Protein AF-A0AA90NJA5-F1 (afdb_monomer_lite)

pLDDT: mean 81.65, std 16.04, range [43.41, 98.0]

Structure (mmCIF, N/CA/C/O backbone):
data_AF-A0AA90NJA5-F1
#
_entry.id   AF-A0AA90NJA5-F1
#
loop_
_atom_site.group_PDB
_atom_site.id
_atom_site.type_symbol
_atom_site.label_atom_id
_atom_site.label_alt_id
_atom_site.label_comp_id
_atom_site.label_asym_id
_atom_site.label_entity_id
_atom_site.label_seq_id
_atom_site.pdbx_PDB_ins_code
_atom_site.Cartn_x
_atom_site.Cartn_y
_atom_site.Cartn_z
_atom_site.occupancy
_atom_site.B_iso_or_equiv
_atom_site.auth_seq_id
_atom_site.auth_comp_id
_atom_site.auth_asym_id
_atom_site.auth_atom_id
_atom_site.pdbx_PDB_model_num
ATOM 1 N N . MET A 1 1 ? 23.481 -4.837 -12.966 1.00 44.47 1 MET A N 1
ATOM 2 C CA . MET A 1 1 ? 23.701 -3.443 -13.406 1.00 44.47 1 MET A CA 1
ATOM 3 C C . MET A 1 1 ? 23.634 -3.429 -14.925 1.00 44.47 1 MET A C 1
ATOM 5 O O . MET A 1 1 ? 24.210 -4.324 -15.528 1.00 44.47 1 MET A O 1
ATOM 9 N N . SER A 1 2 ? 22.861 -2.519 -15.525 1.00 43.41 2 SER A N 1
ATOM 10 C CA . SER A 1 2 ? 22.650 -2.447 -16.982 1.00 43.41 2 SER A CA 1
ATOM 11 C C . SER A 1 2 ? 23.955 -2.142 -17.727 1.00 43.41 2 SER A C 1
ATOM 13 O O . SER A 1 2 ? 24.747 -1.316 -17.277 1.00 43.41 2 SER A O 1
ATOM 15 N N . HIS A 1 3 ? 24.150 -2.789 -18.879 1.00 44.88 3 HIS A N 1
ATOM 16 C CA . HIS A 1 3 ? 25.331 -2.670 -19.744 1.00 44.88 3 HIS A CA 1
ATOM 17 C C . HIS A 1 3 ? 25.597 -1.227 -20.224 1.00 44.88 3 HIS A C 1
ATOM 19 O O . HIS A 1 3 ? 26.731 -0.888 -20.548 1.00 44.88 3 HIS A O 1
ATOM 25 N N . LEU A 1 4 ? 24.572 -0.366 -20.204 1.00 45.31 4 LEU A N 1
ATOM 26 C CA . LEU A 1 4 ? 24.648 1.038 -20.624 1.00 45.31 4 LEU A CA 1
ATOM 27 C C . LEU A 1 4 ? 25.291 1.966 -19.585 1.00 45.31 4 LEU A C 1
ATOM 29 O O . LEU A 1 4 ? 25.757 3.041 -19.942 1.00 45.31 4 LEU A O 1
ATOM 33 N N . VAL A 1 5 ? 25.374 1.567 -18.311 1.00 54.41 5 VAL A N 1
ATOM 34 C CA . VAL A 1 5 ? 26.024 2.398 -17.276 1.00 54.41 5 VAL A CA 1
ATOM 35 C C . VAL A 1 5 ? 27.549 2.437 -17.477 1.00 54.41 5 VAL A C 1
ATOM 37 O O . VAL A 1 5 ? 28.206 3.383 -17.053 1.00 54.41 5 VAL A O 1
ATOM 40 N N . TYR A 1 6 ? 28.115 1.444 -18.172 1.00 49.78 6 TYR A N 1
ATOM 41 C CA . TYR A 1 6 ? 29.559 1.328 -18.404 1.00 49.78 6 TYR A CA 1
ATOM 42 C C . TYR A 1 6 ? 30.079 2.223 -19.541 1.00 49.78 6 TYR A C 1
ATOM 44 O O . TYR A 1 6 ? 31.212 2.693 -19.469 1.00 49.78 6 TYR A O 1
ATOM 52 N N . GLU A 1 7 ? 29.273 2.499 -20.572 1.00 44.31 7 GLU A N 1
ATOM 53 C CA . GLU A 1 7 ? 29.719 3.285 -21.738 1.00 44.31 7 GLU A CA 1
ATOM 54 C C . GLU A 1 7 ? 29.762 4.803 -21.482 1.00 44.31 7 GLU A C 1
ATOM 56 O O . GLU A 1 7 ? 30.437 5.528 -22.209 1.00 44.31 7 GLU A O 1
ATOM 61 N N . PHE A 1 8 ? 29.130 5.296 -20.409 1.00 50.59 8 PHE A N 1
ATOM 62 C CA . PHE A 1 8 ? 29.081 6.727 -20.064 1.00 50.59 8 PHE A CA 1
ATOM 63 C C . PHE A 1 8 ? 30.054 7.158 -18.951 1.00 50.59 8 PHE A C 1
ATOM 65 O O . PHE A 1 8 ? 29.945 8.272 -18.436 1.00 50.59 8 PHE A O 1
ATOM 72 N N . GLY A 1 9 ? 31.050 6.333 -18.606 1.00 45.53 9 GLY A N 1
ATOM 73 C CA . GLY A 1 9 ? 32.032 6.584 -17.534 1.00 45.53 9 GLY A CA 1
ATOM 74 C C . GLY A 1 9 ? 32.966 7.802 -17.701 1.00 45.53 9 GLY A C 1
ATOM 75 O O . GLY A 1 9 ? 33.942 7.913 -16.965 1.00 45.53 9 GLY A O 1
ATOM 76 N N . LEU A 1 10 ? 32.699 8.715 -18.644 1.00 48.25 10 LEU A N 1
ATOM 77 C CA . LEU A 1 10 ? 33.474 9.942 -18.892 1.00 48.25 10 LEU A CA 1
ATOM 78 C C . LEU A 1 10 ? 32.919 11.200 -18.198 1.00 48.25 10 LEU A C 1
ATOM 80 O O . LEU A 1 10 ? 33.538 12.259 -18.279 1.00 48.25 10 LEU A O 1
ATOM 84 N N . TYR A 1 11 ? 31.807 11.102 -17.468 1.00 51.97 11 TYR A N 1
ATOM 85 C CA . TYR A 1 11 ? 31.331 12.169 -16.586 1.00 51.97 11 TYR A CA 1
ATOM 86 C C . TYR A 1 11 ? 31.322 11.658 -15.146 1.00 51.97 11 TYR A C 1
ATOM 88 O O . TYR A 1 11 ? 30.729 10.624 -14.863 1.00 51.97 11 TYR A O 1
ATOM 96 N N . SER A 1 12 ? 31.971 12.376 -14.226 1.00 55.31 12 SER A N 1
ATOM 97 C CA . SER A 1 12 ? 32.092 12.042 -12.796 1.00 55.31 12 SER A CA 1
ATOM 98 C C . SER A 1 12 ? 30.766 12.179 -12.021 1.00 55.31 12 SER A C 1
ATOM 100 O O . SER A 1 12 ? 30.715 12.792 -10.952 1.00 55.31 12 SER A O 1
ATOM 102 N N . LYS A 1 13 ? 29.661 11.693 -12.588 1.00 62.84 13 LYS A N 1
ATOM 103 C CA . LYS A 1 13 ? 28.322 11.730 -12.009 1.00 62.84 13 LYS A CA 1
ATOM 104 C C . LYS A 1 13 ? 27.809 10.300 -11.885 1.00 62.84 13 LYS A C 1
ATOM 106 O O . LYS A 1 13 ? 27.764 9.566 -12.867 1.00 62.84 13 LYS A O 1
ATOM 111 N N . HIS A 1 14 ? 27.441 9.914 -10.668 1.00 60.66 14 HIS A N 1
ATOM 112 C CA . HIS A 1 14 ? 26.804 8.631 -10.397 1.00 60.66 14 HIS A CA 1
ATOM 113 C C . HIS A 1 14 ? 25.330 8.688 -10.816 1.00 60.66 14 HIS A C 1
ATOM 115 O O . HIS A 1 14 ? 24.634 9.650 -10.496 1.00 60.66 14 HIS A O 1
ATOM 121 N N . PHE A 1 15 ? 24.861 7.668 -11.536 1.00 64.44 15 PHE A N 1
ATOM 122 C CA . PHE A 1 15 ? 23.444 7.490 -11.851 1.00 64.44 15 PHE A CA 1
ATOM 123 C C . PHE A 1 15 ? 22.781 6.657 -10.754 1.00 64.44 15 PHE A C 1
ATOM 125 O O . PHE A 1 15 ? 23.308 5.612 -10.371 1.00 64.44 15 PHE A O 1
ATOM 132 N N . VAL A 1 16 ? 21.627 7.116 -10.275 1.00 62.94 16 VAL A N 1
ATOM 133 C CA . VAL A 1 16 ? 20.821 6.441 -9.252 1.00 62.94 16 VAL A CA 1
ATOM 134 C C . VAL A 1 16 ? 19.501 6.014 -9.886 1.00 62.94 16 VAL A C 1
ATOM 136 O O . VAL A 1 16 ? 18.886 6.775 -10.632 1.00 62.94 16 VAL A O 1
ATOM 139 N N . ASP A 1 17 ? 19.101 4.771 -9.634 1.00 66.56 17 ASP A N 1
ATOM 140 C CA . ASP A 1 17 ? 17.827 4.213 -10.084 1.00 66.56 17 ASP A CA 1
ATOM 141 C C . ASP A 1 17 ? 16.724 4.639 -9.110 1.00 66.56 17 ASP A C 1
ATOM 143 O O . ASP A 1 17 ? 16.740 4.230 -7.950 1.00 66.56 17 ASP A O 1
ATOM 147 N N . ILE A 1 18 ? 15.772 5.443 -9.588 1.00 64.50 18 ILE A N 1
ATOM 148 C CA . ILE A 1 18 ? 14.652 5.940 -8.777 1.00 64.50 18 ILE A CA 1
ATOM 149 C C . ILE A 1 18 ? 13.710 4.824 -8.294 1.00 64.50 18 ILE A C 1
ATOM 151 O O . ILE A 1 18 ? 12.959 5.030 -7.350 1.00 64.50 18 ILE A O 1
ATOM 155 N N . GLY A 1 19 ? 13.737 3.644 -8.927 1.00 59.78 19 GLY A N 1
ATOM 156 C CA . GLY A 1 19 ? 12.933 2.484 -8.531 1.00 59.78 19 GLY A CA 1
ATOM 157 C C . GLY A 1 19 ? 13.557 1.643 -7.410 1.00 59.78 19 GLY A C 1
ATOM 158 O O . GLY A 1 19 ? 12.972 0.639 -6.989 1.00 59.78 19 GLY A O 1
ATOM 159 N N . ARG A 1 20 ? 14.753 2.010 -6.932 1.00 62.84 20 ARG A N 1
ATOM 160 C CA . ARG A 1 20 ? 15.416 1.357 -5.797 1.00 62.84 20 ARG A CA 1
ATOM 161 C C . ARG A 1 20 ? 15.160 2.155 -4.528 1.00 62.84 20 ARG A C 1
ATOM 163 O O . ARG A 1 20 ? 15.366 3.361 -4.511 1.00 62.84 20 ARG A O 1
ATOM 170 N N . GLY A 1 21 ? 14.752 1.459 -3.467 1.00 52.69 21 GLY A N 1
ATOM 171 C CA . GLY A 1 21 ? 14.278 2.031 -2.198 1.00 52.69 21 GLY A CA 1
ATOM 172 C C . GLY A 1 21 ? 15.327 2.726 -1.335 1.00 52.69 21 GLY A C 1
ATOM 173 O O . GLY A 1 21 ? 15.213 2.711 -0.121 1.00 52.69 21 GLY A O 1
ATOM 174 N N . ASP A 1 22 ? 16.370 3.292 -1.916 1.00 58.00 22 ASP A N 1
ATOM 175 C CA . ASP A 1 22 ? 17.232 4.227 -1.205 1.00 58.00 22 ASP A CA 1
ATOM 176 C C . ASP A 1 22 ? 17.657 5.289 -2.204 1.00 58.00 22 ASP A C 1
ATOM 178 O O . ASP A 1 22 ? 18.785 5.321 -2.703 1.00 58.00 22 ASP A O 1
ATOM 182 N N . LEU A 1 23 ? 16.688 6.126 -2.568 1.00 58.59 23 LEU A N 1
ATOM 183 C CA . LEU A 1 23 ? 16.991 7.449 -3.082 1.00 58.59 23 LEU A CA 1
ATOM 184 C C . LEU A 1 23 ? 17.587 8.246 -1.919 1.00 58.59 23 LEU A C 1
ATOM 186 O O . LEU A 1 23 ? 16.938 9.113 -1.343 1.00 58.59 23 LEU A O 1
ATOM 190 N N . ASP A 1 24 ? 18.830 7.919 -1.566 1.00 53.88 24 ASP A N 1
ATOM 191 C CA . ASP A 1 24 ? 19.633 8.732 -0.671 1.00 53.88 24 ASP A CA 1
ATOM 192 C C . ASP A 1 24 ? 19.934 10.024 -1.430 1.00 53.88 24 ASP A C 1
ATOM 194 O O . ASP A 1 24 ? 20.861 10.121 -2.244 1.00 53.88 24 ASP A O 1
ATOM 198 N N . LEU A 1 25 ? 19.084 11.025 -1.203 1.00 55.41 25 LEU A N 1
ATOM 199 C CA . LEU A 1 25 ? 19.280 12.388 -1.684 1.00 55.41 25 LEU A CA 1
ATOM 200 C C . LEU A 1 25 ? 20.574 12.994 -1.099 1.00 55.41 25 LEU A C 1
ATOM 202 O O . LEU A 1 25 ? 21.029 14.051 -1.547 1.00 55.41 25 LEU A O 1
ATOM 206 N N . GLY A 1 26 ? 21.233 12.307 -0.159 1.00 57.22 26 GLY A N 1
ATOM 207 C CA . GLY A 1 26 ? 22.575 12.603 0.305 1.00 57.22 26 GLY A CA 1
ATOM 208 C C . GLY A 1 26 ? 22.646 14.001 0.900 1.00 57.22 26 GLY A C 1
ATOM 209 O O . GLY A 1 26 ? 22.038 14.293 1.920 1.00 57.22 26 GLY A O 1
ATOM 210 N N . LYS A 1 27 ? 23.397 14.893 0.244 1.00 47.44 27 LYS A N 1
ATOM 211 C CA . LYS A 1 27 ? 23.604 16.290 0.673 1.00 47.44 27 LYS A CA 1
ATOM 212 C C . LYS A 1 27 ? 22.420 17.230 0.386 1.00 47.44 27 LYS A C 1
ATOM 214 O O . LYS A 1 27 ? 22.568 18.430 0.591 1.00 47.44 27 LYS A O 1
ATOM 219 N N . LEU A 1 28 ? 21.317 16.722 -0.168 1.00 53.97 28 LEU A N 1
ATOM 220 C CA . LEU A 1 28 ? 20.087 17.486 -0.424 1.00 53.97 28 LEU A CA 1
ATOM 221 C C . LEU A 1 28 ? 19.053 17.351 0.700 1.00 53.97 28 LEU A C 1
ATOM 223 O O . LEU A 1 28 ? 18.072 18.084 0.677 1.00 53.97 28 LEU A O 1
ATOM 227 N N . GLU A 1 29 ? 19.254 16.431 1.644 1.00 57.91 29 GLU A N 1
ATOM 228 C CA . GLU A 1 29 ? 18.354 16.215 2.777 1.00 57.91 29 GLU A CA 1
ATOM 229 C C . GLU A 1 29 ? 19.036 16.756 4.042 1.00 57.91 29 GLU A C 1
ATOM 231 O O . GLU A 1 29 ? 20.028 16.191 4.518 1.00 57.91 29 GLU A O 1
ATOM 236 N N . ASP A 1 30 ? 18.561 17.895 4.553 1.00 65.81 30 ASP A N 1
ATOM 237 C CA . ASP A 1 30 ? 19.120 18.497 5.764 1.00 65.81 30 ASP A CA 1
ATOM 238 C C . ASP A 1 30 ? 18.778 17.624 6.990 1.00 65.81 30 ASP A C 1
ATOM 240 O O . ASP A 1 30 ? 17.752 16.945 7.030 1.00 65.81 30 ASP A O 1
ATOM 244 N N . GLU A 1 31 ? 19.599 17.646 8.051 1.00 70.00 31 GLU A N 1
ATOM 245 C CA . GLU A 1 31 ? 19.307 16.894 9.295 1.00 70.00 31 GLU A CA 1
ATOM 246 C C . GLU A 1 31 ? 17.923 17.225 9.890 1.00 70.00 31 GLU A C 1
ATOM 248 O O . GLU A 1 31 ? 17.340 16.417 10.616 1.00 70.00 31 GLU A O 1
ATOM 253 N N . SER A 1 32 ? 17.406 18.420 9.593 1.00 71.31 32 SER A N 1
ATOM 254 C CA . SER A 1 32 ? 16.052 18.846 9.946 1.00 71.31 32 SER A CA 1
ATOM 255 C C . SER A 1 32 ? 14.983 18.018 9.231 1.00 71.31 32 SER A C 1
ATOM 257 O O . SER A 1 32 ? 14.015 17.603 9.867 1.00 71.31 32 SER A O 1
ATOM 259 N N . ASP A 1 33 ? 15.170 17.737 7.942 1.00 72.25 33 ASP A N 1
ATOM 260 C CA . ASP A 1 33 ? 14.205 16.999 7.124 1.00 72.25 33 ASP A CA 1
ATOM 261 C C . ASP A 1 33 ? 14.145 15.533 7.558 1.00 72.25 33 ASP A C 1
ATOM 263 O O . ASP A 1 33 ? 13.060 14.976 7.725 1.00 72.25 33 ASP A O 1
ATOM 267 N N . LYS A 1 34 ? 15.301 14.934 7.878 1.00 72.94 34 LYS A N 1
ATOM 268 C CA . LYS A 1 34 ? 15.365 13.573 8.440 1.00 72.94 34 LYS A CA 1
ATOM 269 C C . LYS A 1 34 ? 14.602 13.454 9.757 1.00 72.94 34 LYS A C 1
ATOM 271 O O . LYS A 1 34 ? 13.833 12.514 9.940 1.00 72.94 34 LYS A O 1
ATOM 276 N N . LYS A 1 35 ? 14.767 14.424 10.664 1.00 79.06 35 LYS A N 1
ATOM 277 C CA . LYS A 1 35 ? 14.038 14.442 11.943 1.00 79.06 35 LYS A CA 1
ATOM 278 C C . LYS A 1 35 ? 12.536 14.614 11.746 1.00 79.06 35 LYS A C 1
ATOM 280 O O . LYS A 1 35 ? 11.773 13.874 12.358 1.00 79.06 35 LYS A O 1
ATOM 285 N N . ALA A 1 36 ? 12.118 15.533 10.876 1.00 79.62 36 ALA A N 1
ATOM 286 C CA . ALA A 1 36 ? 10.705 15.726 10.557 1.00 79.62 36 ALA A CA 1
ATOM 287 C C . ALA A 1 36 ? 10.078 14.442 9.989 1.00 79.62 36 ALA A C 1
ATOM 289 O O . ALA A 1 36 ? 8.979 14.056 10.381 1.00 79.62 36 ALA A O 1
ATOM 290 N N . HIS A 1 37 ? 10.801 13.725 9.129 1.00 78.75 37 HIS A N 1
ATOM 291 C CA . HIS A 1 37 ? 10.353 12.440 8.603 1.00 78.75 37 HIS A CA 1
ATOM 292 C C . HIS A 1 37 ? 10.231 11.352 9.671 1.00 78.75 37 HIS A C 1
ATOM 294 O O . HIS A 1 37 ? 9.231 10.632 9.694 1.00 78.75 37 HIS A O 1
ATOM 300 N N . GLU A 1 38 ? 11.206 11.232 10.574 1.00 83.50 38 GLU A N 1
ATOM 301 C CA . GLU A 1 38 ? 11.120 10.294 11.697 1.00 83.50 38 GLU A CA 1
ATOM 302 C C . GLU A 1 38 ? 9.941 10.610 12.628 1.00 83.50 38 GLU A C 1
ATOM 304 O O . GLU A 1 38 ? 9.311 9.693 13.155 1.00 83.50 38 GLU A O 1
ATOM 309 N N . GLU A 1 39 ? 9.633 11.890 12.844 1.00 87.00 39 GLU A N 1
ATOM 310 C CA . GLU A 1 39 ? 8.467 12.318 13.620 1.00 87.00 39 GLU A CA 1
ATOM 311 C C . GLU A 1 39 ? 7.161 11.950 12.913 1.00 87.00 39 GLU A C 1
ATOM 313 O O . GLU A 1 39 ? 6.320 11.292 13.520 1.00 87.00 39 GLU A O 1
ATOM 318 N N . ILE A 1 40 ? 7.028 12.240 11.615 1.00 86.94 40 ILE A N 1
ATOM 319 C CA . ILE A 1 40 ? 5.854 11.847 10.818 1.00 86.94 40 ILE A CA 1
ATOM 320 C C . ILE A 1 40 ? 5.675 10.323 10.818 1.00 86.94 40 ILE A C 1
ATOM 322 O O . ILE A 1 40 ? 4.557 9.826 10.956 1.00 86.94 40 ILE A O 1
ATOM 326 N N . ALA A 1 41 ? 6.761 9.558 10.686 1.00 87.56 41 ALA A N 1
ATOM 327 C CA . ALA A 1 41 ? 6.706 8.099 10.727 1.00 87.56 41 ALA A CA 1
ATOM 328 C C . ALA A 1 41 ? 6.207 7.579 12.086 1.00 87.56 41 ALA A C 1
ATOM 330 O O . ALA A 1 41 ? 5.434 6.622 12.122 1.00 87.56 41 ALA A O 1
ATOM 331 N N . LYS A 1 42 ? 6.595 8.229 13.193 1.00 90.44 42 LYS A N 1
ATOM 332 C CA . LYS A 1 42 ? 6.081 7.920 14.539 1.00 90.44 42 LYS A CA 1
ATOM 333 C C . LYS A 1 42 ? 4.613 8.313 14.689 1.00 90.44 42 LYS A C 1
ATOM 335 O O . LYS A 1 42 ? 3.826 7.527 15.201 1.00 90.44 42 LYS A O 1
ATOM 340 N N . GLU A 1 43 ? 4.222 9.490 14.209 1.00 92.69 43 GLU A N 1
ATOM 341 C CA . GLU A 1 43 ? 2.826 9.948 14.241 1.00 92.69 43 GLU A CA 1
ATOM 342 C C . GLU A 1 43 ? 1.887 9.037 13.441 1.00 92.69 43 GLU A C 1
ATOM 344 O O . GLU A 1 43 ? 0.707 8.922 13.766 1.00 92.69 43 GLU A O 1
ATOM 349 N N . LYS A 1 44 ? 2.405 8.382 12.397 1.00 93.94 44 LYS A N 1
ATOM 350 C CA . LYS A 1 44 ? 1.653 7.477 11.517 1.00 93.94 44 LYS A CA 1
ATOM 351 C C . LYS A 1 44 ? 1.925 5.998 11.781 1.00 93.94 44 LYS A C 1
ATOM 353 O O . LYS A 1 44 ? 1.583 5.159 10.948 1.00 93.94 44 LYS A O 1
ATOM 358 N N . GLU A 1 45 ? 2.493 5.654 12.936 1.00 94.62 45 GLU A N 1
ATOM 359 C CA . GLU A 1 45 ? 2.849 4.272 13.272 1.00 94.62 45 GLU A CA 1
ATOM 360 C C . GLU A 1 45 ? 1.630 3.332 13.238 1.00 94.62 45 GLU A C 1
ATOM 362 O O . GLU A 1 45 ? 1.719 2.215 12.721 1.00 94.62 45 GLU A O 1
ATOM 367 N N . ASP A 1 46 ? 0.476 3.791 13.727 1.00 95.50 46 ASP A N 1
ATOM 368 C CA . ASP A 1 46 ? -0.759 3.000 13.736 1.00 95.50 46 ASP A CA 1
ATOM 369 C C . ASP A 1 46 ? -1.285 2.739 12.319 1.00 95.50 46 ASP A C 1
ATOM 371 O O . ASP A 1 46 ? -1.615 1.598 11.987 1.00 95.50 46 ASP A O 1
ATOM 375 N N . LEU A 1 47 ? -1.268 3.754 11.447 1.00 96.31 47 LEU A N 1
ATOM 376 C CA . LEU A 1 47 ? -1.612 3.605 10.032 1.00 96.31 47 LEU A CA 1
ATOM 377 C C . LEU A 1 47 ? -0.688 2.595 9.345 1.00 96.31 47 LEU A C 1
ATOM 379 O O . LEU A 1 47 ? -1.157 1.675 8.676 1.00 96.31 47 LEU A O 1
ATOM 383 N N . ILE A 1 48 ? 0.626 2.730 9.5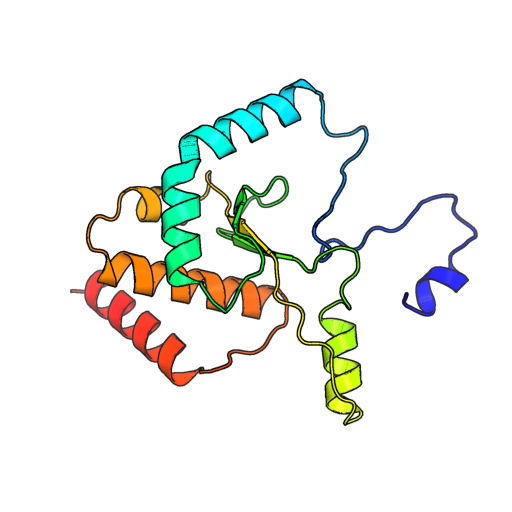47 1.00 96.44 48 ILE A N 1
ATOM 384 C CA . ILE A 1 48 ? 1.636 1.833 8.971 1.00 96.44 48 ILE A CA 1
ATOM 385 C C . ILE A 1 48 ? 1.380 0.386 9.404 1.00 96.44 48 ILE A C 1
ATOM 387 O O . ILE A 1 48 ? 1.395 -0.520 8.567 1.00 96.44 48 ILE A O 1
ATOM 391 N N . LYS A 1 49 ? 1.101 0.152 10.692 1.00 96.50 49 LYS A N 1
ATOM 392 C CA . LYS A 1 49 ? 0.767 -1.182 11.214 1.00 96.50 49 LYS A CA 1
ATOM 393 C C . LYS A 1 49 ? -0.503 -1.742 10.578 1.00 96.50 49 LYS A C 1
ATOM 395 O O . LYS A 1 49 ? -0.501 -2.900 10.160 1.00 96.50 49 LYS A O 1
ATOM 400 N N . ARG A 1 50 ? -1.560 -0.932 10.472 1.00 97.25 50 ARG A N 1
ATOM 401 C CA . ARG A 1 50 ? -2.856 -1.341 9.905 1.00 97.25 50 ARG A CA 1
ATOM 402 C C . ARG A 1 50 ? -2.717 -1.731 8.429 1.00 97.25 50 ARG A C 1
ATOM 404 O O . ARG A 1 50 ? -3.181 -2.794 8.026 1.00 97.25 50 ARG A O 1
ATOM 411 N N . ILE A 1 51 ? -1.977 -0.941 7.646 1.00 98.00 51 ILE A N 1
ATOM 412 C CA . ILE A 1 51 ? -1.645 -1.250 6.244 1.00 98.00 51 ILE A CA 1
ATOM 413 C C . ILE A 1 51 ? -0.820 -2.537 6.146 1.00 98.00 51 ILE A C 1
ATOM 415 O O . ILE A 1 51 ? -1.102 -3.398 5.310 1.00 98.00 51 ILE A O 1
ATOM 419 N N . LYS A 1 52 ? 0.194 -2.692 7.006 1.00 96.75 52 LYS A N 1
ATOM 420 C CA . LYS A 1 52 ? 1.074 -3.867 7.002 1.00 96.75 52 LYS A CA 1
ATOM 421 C C . LYS A 1 52 ? 0.321 -5.167 7.283 1.00 96.75 52 LYS A C 1
ATOM 423 O O . LYS A 1 52 ? 0.685 -6.190 6.710 1.00 96.75 52 LYS A O 1
ATOM 428 N N . GLU A 1 53 ? -0.709 -5.143 8.128 1.00 97.25 53 GLU A N 1
ATOM 429 C CA . GLU A 1 53 ? -1.525 -6.337 8.379 1.00 97.25 53 GLU A CA 1
ATOM 430 C C . GLU A 1 53 ? -2.359 -6.726 7.149 1.00 97.25 53 GLU A C 1
ATOM 432 O O . GLU A 1 53 ? -2.436 -7.909 6.822 1.00 97.25 53 GLU A O 1
ATOM 437 N N . ILE A 1 54 ? -2.906 -5.756 6.405 1.00 97.50 54 ILE A N 1
ATOM 438 C CA . ILE A 1 54 ? -3.654 -6.022 5.160 1.00 97.50 54 ILE A CA 1
ATOM 439 C C . ILE A 1 54 ? -2.753 -6.602 4.072 1.00 97.50 54 ILE A C 1
ATOM 441 O O . ILE A 1 54 ? -3.154 -7.532 3.375 1.00 97.50 54 ILE A O 1
ATOM 445 N N . LEU A 1 55 ? -1.547 -6.049 3.922 1.00 96.75 55 LEU A N 1
ATOM 446 C CA . LEU A 1 55 ? -0.574 -6.435 2.891 1.00 96.75 55 LEU A CA 1
ATOM 447 C C . LEU A 1 55 ? 0.387 -7.533 3.369 1.00 96.75 55 LEU A C 1
ATOM 449 O O . LEU A 1 55 ? 1.466 -7.753 2.804 1.00 96.75 55 LEU A O 1
ATOM 453 N N . LYS A 1 56 ? 0.026 -8.226 4.449 1.00 94.69 56 LYS A N 1
ATOM 454 C CA . LYS A 1 56 ? 0.837 -9.284 5.033 1.00 94.69 56 LYS A CA 1
ATOM 455 C C . LYS A 1 56 ? 0.973 -10.432 4.049 1.00 94.69 56 LYS A C 1
ATOM 457 O O . LYS A 1 56 ? 0.039 -11.183 3.798 1.00 94.69 56 LYS A O 1
ATOM 462 N N . GLY A 1 57 ? 2.188 -10.615 3.551 1.00 90.88 57 GLY A N 1
ATOM 463 C CA . GLY A 1 57 ? 2.446 -11.606 2.511 1.00 90.88 57 GLY A CA 1
ATOM 464 C C . GLY A 1 57 ? 2.900 -10.970 1.209 1.00 90.88 57 GLY A C 1
ATOM 465 O O . GLY A 1 57 ? 3.764 -11.560 0.566 1.00 90.88 57 GLY A O 1
ATOM 466 N N . ASP A 1 58 ? 2.453 -9.752 0.925 1.00 91.75 58 ASP A N 1
ATOM 467 C CA . ASP A 1 58 ? 2.690 -9.069 -0.346 1.00 91.75 58 ASP A CA 1
ATOM 468 C C . ASP A 1 58 ? 3.893 -8.124 -0.280 1.00 91.75 58 ASP A C 1
ATOM 470 O O . ASP A 1 58 ? 4.610 -7.972 -1.263 1.00 91.75 58 ASP A O 1
ATOM 474 N N . VAL A 1 59 ? 4.170 -7.550 0.897 1.00 93.00 59 VAL A N 1
ATOM 475 C CA . VAL A 1 59 ? 5.272 -6.596 1.113 1.00 93.00 59 VAL A CA 1
ATOM 476 C C . VAL A 1 59 ? 6.301 -7.102 2.124 1.00 93.00 59 VAL A C 1
ATOM 478 O O . VAL A 1 59 ? 6.011 -7.943 2.982 1.00 93.00 59 VAL A O 1
ATOM 481 N N . GLU A 1 60 ? 7.525 -6.594 2.012 1.00 92.19 60 GLU A N 1
ATOM 482 C CA . GLU A 1 60 ? 8.579 -6.745 3.021 1.00 92.19 60 GLU A CA 1
ATOM 483 C C . GLU A 1 60 ? 8.368 -5.745 4.167 1.00 92.19 60 GLU A C 1
ATOM 485 O O . GLU A 1 60 ? 8.381 -6.107 5.347 1.00 92.19 60 GLU A O 1
ATOM 490 N N . GLU A 1 61 ? 8.092 -4.491 3.811 1.00 93.00 61 GLU A N 1
ATOM 491 C CA . GLU A 1 61 ? 7.962 -3.367 4.732 1.00 93.00 61 GLU A CA 1
ATOM 492 C C . GLU A 1 61 ? 6.947 -2.343 4.206 1.00 93.00 61 GLU A C 1
ATOM 494 O O . GLU A 1 61 ? 6.722 -2.238 2.999 1.00 93.00 61 GLU A O 1
ATOM 499 N N . VAL A 1 62 ? 6.346 -1.589 5.130 1.00 95.38 62 VAL A N 1
ATOM 500 C CA . VAL A 1 62 ? 5.551 -0.390 4.846 1.00 95.38 62 VAL A CA 1
ATOM 501 C C . VAL A 1 62 ? 6.216 0.784 5.558 1.00 95.38 62 VAL A C 1
ATOM 503 O O . VAL A 1 62 ? 6.491 0.670 6.753 1.00 95.38 62 VAL A O 1
ATOM 506 N N . ARG A 1 63 ? 6.466 1.894 4.859 1.00 92.94 63 ARG A N 1
ATOM 507 C CA . ARG A 1 63 ? 7.089 3.096 5.443 1.00 92.94 63 ARG A CA 1
ATOM 508 C C . ARG A 1 63 ? 6.604 4.384 4.783 1.00 92.94 63 ARG A C 1
ATOM 510 O O . ARG A 1 63 ? 5.947 4.343 3.748 1.00 92.94 63 ARG A O 1
ATOM 517 N N . VAL A 1 64 ? 6.919 5.530 5.375 1.00 92.12 64 VAL A N 1
ATOM 518 C CA . VAL A 1 64 ? 6.614 6.841 4.781 1.00 92.12 64 VAL A CA 1
ATOM 519 C C . VAL A 1 64 ? 7.641 7.156 3.693 1.00 92.12 64 VAL A C 1
ATOM 521 O O . VAL A 1 64 ? 8.828 6.905 3.875 1.00 92.12 64 VAL A O 1
ATOM 524 N N . THR A 1 65 ? 7.186 7.676 2.555 1.00 87.19 65 THR A N 1
ATOM 525 C CA . THR A 1 65 ? 8.071 8.103 1.461 1.00 87.19 65 THR A CA 1
ATOM 526 C C . THR A 1 65 ? 8.639 9.505 1.690 1.00 87.19 65 THR A C 1
ATOM 528 O O . THR A 1 65 ? 7.995 10.352 2.307 1.00 87.19 65 THR A O 1
ATOM 531 N N . HIS A 1 66 ? 9.814 9.761 1.114 1.00 77.38 66 HIS A N 1
ATOM 532 C CA . HIS A 1 66 ? 10.480 11.070 1.078 1.00 77.38 66 HIS A CA 1
ATOM 533 C C . HIS A 1 66 ? 10.403 11.731 -0.308 1.00 77.38 66 HIS A C 1
ATOM 535 O O . HIS A 1 66 ? 10.776 12.888 -0.479 1.00 77.38 66 HIS A O 1
ATOM 541 N N . SER A 1 67 ? 9.962 10.992 -1.333 1.00 73.75 67 SER A N 1
ATOM 542 C CA . SER A 1 67 ? 10.189 11.374 -2.735 1.00 73.75 67 SER A CA 1
ATOM 543 C C . SER A 1 67 ? 8.913 11.562 -3.553 1.00 73.75 67 SER A C 1
ATOM 545 O O . SER A 1 67 ? 8.981 12.076 -4.670 1.00 73.75 67 SER A O 1
ATOM 547 N N . LEU A 1 68 ? 7.748 11.154 -3.036 1.00 80.00 68 LEU A N 1
ATOM 548 C CA . LEU A 1 68 ? 6.481 11.311 -3.751 1.00 80.00 68 LEU A CA 1
ATOM 549 C C . LEU A 1 68 ? 5.843 12.671 -3.481 1.00 80.00 68 LEU A C 1
ATOM 551 O O . LEU A 1 68 ? 5.722 13.108 -2.342 1.00 80.00 68 LEU A O 1
ATOM 555 N N . THR A 1 69 ? 5.365 13.294 -4.554 1.00 77.81 69 THR A N 1
ATOM 556 C CA . THR A 1 69 ? 4.582 14.537 -4.514 1.00 77.81 69 THR A CA 1
ATOM 557 C C . THR A 1 69 ? 3.113 14.231 -4.791 1.00 77.81 69 THR A C 1
ATOM 559 O O . THR A 1 69 ? 2.289 14.289 -3.884 1.00 77.81 69 THR A O 1
ATOM 562 N N . ASP A 1 70 ? 2.797 13.798 -6.014 1.00 83.31 70 ASP A N 1
ATOM 563 C CA . ASP A 1 70 ? 1.403 13.658 -6.466 1.00 83.31 70 ASP A CA 1
ATOM 564 C C . ASP A 1 70 ? 0.832 12.245 -6.305 1.00 83.31 70 ASP A C 1
ATOM 566 O O . ASP A 1 70 ? -0.373 12.042 -6.414 1.00 83.31 70 ASP A O 1
ATOM 570 N N . SER A 1 71 ? 1.683 11.244 -6.077 1.00 91.25 71 SER A N 1
ATOM 571 C CA . SER A 1 71 ? 1.242 9.851 -5.947 1.00 91.25 71 SER A CA 1
ATOM 572 C C . SER A 1 71 ? 0.966 9.488 -4.483 1.00 91.25 71 SER A C 1
ATOM 574 O O . SER A 1 71 ? 1.736 9.895 -3.607 1.00 91.25 71 SER A O 1
ATOM 576 N N . PRO A 1 72 ? -0.088 8.698 -4.197 1.00 94.25 72 PRO A N 1
ATOM 577 C CA . PRO A 1 72 ? -0.412 8.271 -2.835 1.00 94.25 72 PRO A CA 1
ATOM 578 C C . PRO A 1 72 ? 0.588 7.258 -2.273 1.00 94.25 72 PRO A C 1
ATOM 580 O O . PRO A 1 72 ? 0.799 7.220 -1.064 1.00 94.25 72 PRO A O 1
ATOM 583 N N . ALA A 1 73 ? 1.179 6.425 -3.131 1.00 95.44 73 ALA A N 1
ATOM 584 C CA . ALA A 1 73 ? 2.122 5.391 -2.736 1.00 95.44 73 ALA A CA 1
ATOM 585 C C . ALA A 1 73 ? 2.984 4.931 -3.920 1.00 95.44 73 ALA A C 1
ATOM 587 O O . ALA A 1 73 ? 2.625 5.154 -5.080 1.00 95.44 73 ALA A O 1
ATOM 588 N N . CYS A 1 74 ? 4.093 4.253 -3.631 1.00 92.38 74 CYS A N 1
ATOM 589 C CA . CYS A 1 74 ? 4.923 3.579 -4.626 1.00 92.38 74 CYS A CA 1
ATOM 590 C C . CYS A 1 74 ? 5.453 2.238 -4.100 1.00 92.38 74 CYS A C 1
ATOM 592 O O . CYS A 1 74 ? 5.474 1.980 -2.894 1.00 92.38 74 CYS A O 1
ATOM 594 N N . LEU A 1 75 ? 5.877 1.375 -5.027 1.00 89.94 75 LEU A N 1
ATOM 595 C CA . LEU A 1 75 ? 6.636 0.173 -4.702 1.00 89.94 75 LEU A CA 1
ATOM 596 C C . LEU A 1 75 ? 8.097 0.380 -5.053 1.00 89.94 75 LEU A C 1
ATOM 598 O O . LEU A 1 75 ? 8.434 0.743 -6.180 1.00 89.94 75 LEU A O 1
ATOM 602 N N . VAL A 1 76 ? 8.952 0.078 -4.090 1.00 85.56 76 VAL A N 1
ATOM 603 C CA . VAL A 1 76 ? 10.399 0.142 -4.239 1.00 85.56 76 VAL A CA 1
ATOM 604 C C . VAL A 1 76 ? 11.011 -1.219 -3.979 1.00 85.56 76 VAL A C 1
ATOM 606 O O . VAL A 1 76 ? 10.620 -1.970 -3.083 1.00 85.56 76 VAL A O 1
ATOM 609 N N . VAL A 1 77 ? 12.003 -1.549 -4.797 1.00 77.69 77 VAL A N 1
ATOM 610 C CA . VAL A 1 77 ? 12.774 -2.777 -4.648 1.00 77.69 77 VAL A CA 1
ATOM 611 C C . VAL A 1 77 ? 13.925 -2.497 -3.681 1.00 77.69 77 VAL A C 1
ATOM 613 O O . VAL A 1 77 ? 14.664 -1.526 -3.866 1.00 77.69 77 VAL A O 1
ATOM 616 N N . GLY A 1 78 ? 14.085 -3.331 -2.647 1.00 64.81 78 GLY A N 1
ATOM 617 C CA . GLY A 1 78 ? 15.219 -3.229 -1.719 1.00 64.81 78 GLY A CA 1
ATOM 618 C C . GLY A 1 78 ? 16.564 -3.235 -2.463 1.00 64.81 78 GLY A C 1
ATOM 619 O O . GLY A 1 78 ? 16.694 -3.887 -3.497 1.00 64.81 78 GLY A O 1
ATOM 620 N N . GLN A 1 79 ? 17.578 -2.522 -1.962 1.00 56.25 79 GLN A N 1
ATOM 621 C CA . GLN A 1 79 ? 18.839 -2.271 -2.693 1.00 56.25 79 GLN A CA 1
ATOM 622 C C . GLN A 1 79 ? 19.541 -3.531 -3.233 1.00 56.25 79 GLN A C 1
ATOM 624 O O . GLN A 1 79 ? 20.158 -3.492 -4.301 1.00 56.25 79 GLN A O 1
ATOM 629 N N . ASN A 1 80 ? 19.433 -4.644 -2.502 1.00 55.00 80 ASN A N 1
ATOM 630 C CA . ASN A 1 80 ? 20.053 -5.926 -2.847 1.00 55.00 80 ASN A CA 1
ATOM 631 C C . ASN A 1 80 ? 19.179 -6.804 -3.755 1.00 55.00 80 ASN A C 1
ATOM 633 O O . ASN A 1 80 ? 19.634 -7.844 -4.231 1.00 55.00 80 ASN A O 1
ATOM 637 N N . ASN A 1 81 ? 17.936 -6.395 -4.002 1.00 63.56 81 ASN A N 1
ATOM 638 C CA . ASN A 1 81 ? 16.982 -7.142 -4.802 1.00 63.56 81 ASN A CA 1
ATOM 639 C C . ASN A 1 81 ? 17.093 -6.761 -6.288 1.00 63.56 81 ASN A C 1
ATOM 641 O O . ASN A 1 81 ? 17.535 -5.676 -6.680 1.00 63.56 81 ASN A O 1
ATOM 645 N N . MET A 1 82 ? 16.722 -7.703 -7.154 1.00 66.69 82 MET A N 1
ATOM 646 C CA . MET A 1 82 ? 16.737 -7.490 -8.599 1.00 66.69 82 MET A CA 1
ATOM 647 C C . MET A 1 82 ? 15.612 -6.529 -8.990 1.00 66.69 82 MET A C 1
ATOM 649 O O . MET A 1 82 ? 14.458 -6.764 -8.650 1.00 66.69 82 MET A O 1
ATOM 653 N N . GLY A 1 83 ? 15.937 -5.461 -9.725 1.00 67.00 83 GLY A N 1
ATOM 654 C CA . GLY A 1 83 ? 14.941 -4.478 -10.166 1.00 67.00 83 GLY A CA 1
ATOM 655 C C . GLY A 1 83 ? 13.853 -5.089 -11.061 1.00 67.00 83 GLY A C 1
ATOM 656 O O . GLY A 1 83 ? 14.098 -6.082 -11.754 1.00 67.00 83 GLY A O 1
ATOM 657 N N . ALA A 1 84 ? 12.671 -4.466 -11.086 1.00 69.44 84 ALA A N 1
ATOM 658 C CA . ALA A 1 84 ? 11.478 -4.965 -11.783 1.00 69.44 84 ALA A CA 1
ATOM 659 C C . ALA A 1 84 ? 11.726 -5.305 -13.267 1.00 69.44 84 ALA A C 1
ATOM 661 O O . ALA A 1 84 ? 11.337 -6.376 -13.737 1.00 69.44 84 ALA A O 1
ATOM 662 N N . GLN A 1 85 ? 12.468 -4.455 -13.984 1.00 71.38 85 GLN A N 1
ATOM 663 C CA . GLN A 1 85 ? 12.830 -4.681 -15.389 1.00 71.38 85 GLN A CA 1
ATOM 664 C C . GLN A 1 85 ? 13.632 -5.979 -15.588 1.00 71.38 85 GLN A C 1
ATOM 666 O O . GLN A 1 85 ? 13.417 -6.729 -16.538 1.00 71.38 85 GLN A O 1
ATOM 671 N N . MET A 1 86 ? 14.564 -6.266 -14.677 1.00 74.56 86 MET A N 1
ATOM 672 C CA . MET A 1 86 ? 15.409 -7.456 -14.755 1.00 74.56 86 MET A CA 1
ATOM 673 C C . MET A 1 86 ? 14.605 -8.723 -14.452 1.00 74.56 86 MET A C 1
ATOM 675 O O . MET A 1 86 ? 14.791 -9.741 -15.116 1.00 74.56 86 MET A O 1
ATOM 679 N N . LEU A 1 87 ? 13.670 -8.649 -13.497 1.00 74.81 87 LEU A N 1
ATOM 680 C CA . LEU A 1 87 ? 12.735 -9.739 -13.209 1.00 74.81 87 LEU A CA 1
ATOM 681 C C . LEU A 1 87 ? 11.864 -10.064 -14.431 1.00 74.81 87 LEU A C 1
ATOM 683 O O . LEU A 1 87 ? 11.662 -11.238 -14.735 1.00 74.81 87 LEU A O 1
ATOM 687 N N . GLN A 1 88 ? 11.398 -9.051 -15.170 1.00 74.69 88 GLN A N 1
ATOM 688 C CA . GLN A 1 88 ? 10.656 -9.259 -16.419 1.00 74.69 88 GLN A CA 1
ATOM 689 C C . GLN A 1 88 ? 11.504 -9.951 -17.493 1.00 74.69 88 GLN A C 1
ATOM 691 O O . GLN A 1 88 ? 11.033 -10.908 -18.105 1.00 74.69 88 GLN A O 1
ATOM 696 N N . ILE A 1 89 ? 12.759 -9.527 -17.685 1.00 81.00 89 ILE A N 1
ATOM 697 C CA . ILE A 1 89 ? 13.685 -10.163 -18.640 1.00 81.00 89 ILE A CA 1
ATOM 698 C C . ILE A 1 89 ? 13.921 -11.635 -18.271 1.00 81.00 89 ILE A C 1
ATOM 700 O O . ILE A 1 89 ? 13.8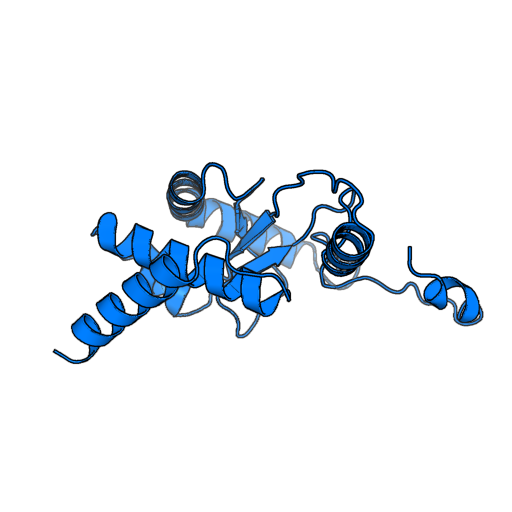61 -12.501 -19.140 1.00 81.00 89 ILE A O 1
ATOM 704 N N . MET A 1 90 ? 14.138 -11.942 -16.989 1.00 80.25 90 MET A N 1
ATOM 705 C CA . MET A 1 90 ? 14.330 -13.320 -16.522 1.00 80.25 90 MET A CA 1
ATOM 706 C C . MET A 1 90 ? 13.084 -14.186 -16.713 1.00 80.25 90 MET A C 1
ATOM 708 O O . MET A 1 90 ? 13.201 -15.305 -17.212 1.00 80.25 90 MET A O 1
ATOM 712 N N . LYS A 1 91 ? 11.895 -13.665 -16.367 1.00 80.25 91 LYS A N 1
ATOM 713 C CA . LYS A 1 91 ? 10.618 -14.356 -16.607 1.00 80.25 91 LYS A CA 1
ATOM 714 C C . LYS A 1 91 ? 10.424 -14.642 -18.096 1.00 80.25 91 LYS A C 1
ATOM 716 O O . LYS A 1 91 ? 10.086 -15.765 -18.455 1.00 80.25 91 LYS A O 1
ATOM 721 N N . ALA A 1 92 ? 10.695 -13.663 -18.962 1.00 83.12 92 ALA A N 1
ATOM 722 C CA . ALA A 1 92 ? 10.615 -13.830 -20.413 1.00 83.12 92 ALA A CA 1
ATOM 723 C C . ALA A 1 92 ? 11.634 -14.853 -20.948 1.00 83.12 92 ALA A C 1
ATOM 725 O O . ALA A 1 92 ? 11.348 -15.564 -21.907 1.00 83.12 92 ALA A O 1
ATOM 726 N N . ALA A 1 93 ? 12.797 -14.971 -20.302 1.00 87.06 93 ALA A N 1
ATOM 727 C CA . ALA A 1 93 ? 13.815 -15.974 -20.604 1.00 87.06 93 ALA A CA 1
ATOM 728 C C . ALA A 1 93 ? 13.529 -17.364 -19.989 1.00 87.06 93 ALA A C 1
ATOM 730 O O . ALA A 1 93 ? 14.356 -18.265 -20.121 1.00 87.06 93 ALA A O 1
ATOM 731 N N . GLY A 1 94 ? 12.396 -17.551 -19.298 1.00 83.06 94 GLY A N 1
ATOM 732 C CA . GLY A 1 94 ? 12.028 -18.813 -18.646 1.00 83.06 94 GLY A CA 1
ATOM 733 C C . GLY A 1 94 ? 12.870 -19.158 -17.412 1.00 83.06 94 GLY A C 1
ATOM 734 O O . GLY A 1 94 ? 12.861 -20.304 -16.966 1.00 83.06 94 GLY A O 1
ATOM 735 N N . GLN A 1 95 ? 13.612 -18.194 -16.859 1.00 82.81 95 GLN A N 1
ATOM 736 C CA . GLN A 1 95 ? 14.405 -18.396 -15.651 1.00 82.81 95 GLN A CA 1
ATOM 737 C C . GLN A 1 95 ? 13.567 -18.176 -14.391 1.00 82.81 95 GLN A C 1
ATOM 739 O O . GLN A 1 95 ? 12.728 -17.277 -14.325 1.00 82.81 95 GLN A O 1
ATOM 744 N N . SER A 1 96 ? 13.836 -18.972 -13.353 1.00 71.56 96 SER A N 1
ATOM 745 C CA . SER A 1 96 ? 13.258 -18.758 -12.029 1.00 71.56 96 SER A CA 1
ATOM 746 C C . SER A 1 96 ? 13.747 -17.429 -11.459 1.00 71.56 96 SER A C 1
ATOM 748 O O . SER A 1 96 ? 14.951 -17.224 -11.290 1.00 71.56 96 SER A O 1
ATOM 750 N N . THR A 1 97 ? 12.821 -16.535 -11.135 1.00 66.62 97 THR A N 1
ATOM 751 C CA . THR A 1 97 ? 13.135 -15.280 -10.458 1.00 66.62 97 THR A CA 1
ATOM 752 C C . THR A 1 97 ? 13.142 -15.466 -8.943 1.00 66.62 97 THR A C 1
ATOM 754 O O . THR A 1 97 ? 12.221 -16.104 -8.424 1.00 66.62 97 THR A O 1
ATOM 757 N N . PRO A 1 98 ? 14.110 -14.886 -8.212 1.00 66.56 98 PRO A N 1
ATOM 758 C CA . PRO A 1 98 ? 14.024 -14.830 -6.761 1.00 66.56 98 PRO A CA 1
ATOM 759 C C . PRO A 1 98 ? 12.759 -14.069 -6.345 1.00 66.56 98 PRO A C 1
ATOM 761 O O . PRO A 1 98 ? 12.451 -13.010 -6.890 1.00 66.56 98 PRO A O 1
ATOM 764 N N . SER A 1 99 ? 12.013 -14.627 -5.390 1.00 67.12 99 SER A N 1
ATOM 765 C CA . SER A 1 99 ? 10.840 -13.972 -4.810 1.00 67.12 99 SER A CA 1
ATOM 766 C C . SER A 1 99 ? 11.304 -12.936 -3.788 1.00 67.12 99 SER A C 1
ATOM 768 O O . SER A 1 99 ? 11.471 -13.261 -2.615 1.00 67.12 99 SER A O 1
ATOM 770 N N . SER A 1 100 ? 11.528 -11.699 -4.223 1.00 75.75 100 SER A N 1
ATOM 771 C CA . SER A 1 100 ? 11.711 -10.561 -3.320 1.00 75.75 100 SER A CA 1
ATOM 772 C C . SER A 1 100 ? 10.405 -9.788 -3.205 1.00 75.75 100 SER A C 1
ATOM 774 O O . SER A 1 100 ? 9.844 -9.390 -4.228 1.00 75.75 100 SER A O 1
ATOM 776 N N . LYS A 1 101 ? 9.937 -9.563 -1.978 1.00 86.12 101 LYS A N 1
ATOM 777 C CA . LYS A 1 101 ? 8.790 -8.686 -1.741 1.00 86.12 101 LYS A CA 1
ATOM 778 C C . LYS A 1 101 ? 9.243 -7.223 -1.835 1.00 86.12 101 LYS A C 1
ATOM 780 O O . LYS A 1 101 ? 10.368 -6.924 -1.440 1.00 86.12 101 LYS A O 1
ATOM 785 N N . PRO A 1 102 ? 8.422 -6.322 -2.385 1.00 89.25 102 PRO A N 1
ATOM 786 C CA . PRO A 1 102 ? 8.728 -4.900 -2.416 1.00 89.25 102 PRO A CA 1
ATOM 787 C C . PRO A 1 102 ? 8.551 -4.253 -1.037 1.00 89.25 102 PRO A C 1
ATOM 789 O O . PRO A 1 102 ? 7.863 -4.780 -0.160 1.00 89.25 102 PRO A O 1
ATOM 792 N N . ILE A 1 103 ? 9.133 -3.069 -0.886 1.00 92.06 103 ILE A N 1
ATOM 793 C CA . ILE A 1 103 ? 8.787 -2.113 0.165 1.00 92.06 103 ILE A CA 1
ATOM 794 C C . ILE A 1 103 ? 7.669 -1.224 -0.391 1.00 92.06 103 ILE A C 1
ATOM 796 O O . ILE A 1 103 ? 7.767 -0.738 -1.519 1.00 92.06 103 ILE A O 1
ATOM 800 N N . PHE A 1 104 ? 6.600 -1.036 0.379 1.00 95.25 104 PHE A N 1
ATOM 801 C CA . PHE A 1 104 ? 5.489 -0.157 0.026 1.00 95.25 104 PHE A CA 1
ATOM 802 C C . PHE A 1 104 ? 5.632 1.168 0.762 1.00 95.25 104 PHE A C 1
ATOM 804 O O . PHE A 1 104 ? 5.533 1.222 1.989 1.00 95.25 104 PHE A O 1
ATOM 811 N N . GLU A 1 105 ? 5.891 2.239 0.019 1.00 94.44 105 GLU A N 1
ATOM 812 C CA . GLU A 1 105 ? 6.001 3.566 0.611 1.00 94.44 105 GLU A CA 1
ATOM 813 C C . GLU A 1 105 ? 4.714 4.356 0.439 1.00 94.44 105 GLU A C 1
ATOM 815 O O . GLU A 1 105 ? 4.162 4.410 -0.659 1.00 94.44 105 GLU A O 1
ATOM 820 N N . ILE A 1 106 ? 4.262 5.005 1.511 1.00 95.62 106 ILE A N 1
ATOM 821 C CA . ILE A 1 106 ? 3.053 5.830 1.520 1.00 95.62 106 ILE A CA 1
ATOM 822 C C . ILE A 1 106 ? 3.398 7.314 1.623 1.00 95.62 106 ILE A C 1
ATOM 824 O O . ILE A 1 106 ? 4.272 7.720 2.391 1.00 95.62 106 ILE A O 1
ATOM 828 N N . ASN A 1 107 ? 2.672 8.139 0.874 1.00 94.12 107 ASN A N 1
ATOM 829 C CA . ASN A 1 107 ? 2.735 9.590 0.963 1.00 94.12 107 ASN A CA 1
ATOM 830 C C . ASN A 1 107 ? 1.665 10.099 1.933 1.00 94.12 107 ASN A C 1
ATOM 832 O O . ASN A 1 107 ? 0.507 10.288 1.561 1.00 94.12 107 ASN A O 1
ATOM 836 N N . THR A 1 108 ? 2.055 10.350 3.179 1.00 92.56 108 THR A N 1
ATOM 837 C CA . THR A 1 108 ? 1.143 10.775 4.254 1.00 92.56 108 THR A CA 1
ATOM 838 C C . THR A 1 108 ? 0.548 12.168 4.040 1.00 92.56 108 THR A C 1
ATOM 840 O O . THR A 1 108 ? -0.441 12.500 4.687 1.00 92.56 108 THR A O 1
ATOM 843 N N . SER A 1 109 ? 1.089 12.963 3.109 1.00 90.69 109 SER A N 1
ATOM 844 C CA . SER A 1 109 ? 0.524 14.261 2.716 1.00 90.69 109 SER A CA 1
ATOM 845 C C . SER A 1 109 ? -0.566 14.153 1.642 1.00 90.69 109 SER A C 1
ATOM 847 O O . SER A 1 109 ? -1.343 15.089 1.444 1.00 90.69 109 SER A O 1
ATOM 849 N N . HIS A 1 110 ? -0.658 13.013 0.951 1.00 95.25 110 HIS A N 1
ATOM 850 C CA . HIS A 1 110 ? -1.597 12.846 -0.148 1.00 95.25 110 HIS A CA 1
ATOM 851 C C . HIS A 1 110 ? -3.045 12.734 0.379 1.00 95.25 110 HIS A C 1
ATOM 853 O O . HIS A 1 110 ? -3.302 11.925 1.278 1.00 95.25 110 HIS A O 1
ATOM 859 N N . PRO A 1 111 ? -4.035 13.443 -0.210 1.00 93.88 111 PRO A N 1
ATOM 860 C CA . PRO A 1 111 ? -5.417 13.455 0.284 1.00 93.88 111 PRO A CA 1
ATOM 861 C C . PRO A 1 111 ? -6.054 12.070 0.445 1.00 93.88 111 PRO A C 1
ATOM 863 O O . PRO A 1 111 ? -6.840 11.851 1.363 1.00 93.88 111 PRO A O 1
ATOM 866 N N . LEU A 1 112 ? -5.711 11.122 -0.434 1.00 93.12 112 LEU A N 1
ATOM 867 C CA . LEU A 1 112 ? -6.189 9.739 -0.332 1.00 93.12 112 LEU A CA 1
ATOM 868 C C . LEU A 1 112 ? -5.661 9.025 0.920 1.00 93.12 112 LEU A C 1
ATOM 870 O O . LEU A 1 112 ? -6.429 8.332 1.578 1.00 93.12 112 LEU A O 1
ATOM 874 N N . ILE A 1 113 ? -4.384 9.214 1.267 1.00 95.38 113 ILE A N 1
ATOM 875 C CA . ILE A 1 113 ? -3.784 8.596 2.457 1.00 95.38 113 ILE A CA 1
ATOM 876 C C . ILE A 1 113 ? -4.337 9.247 3.728 1.00 95.38 113 ILE A C 1
ATOM 878 O O . ILE A 1 113 ? -4.653 8.547 4.682 1.00 95.38 113 ILE A O 1
ATOM 882 N N . LEU A 1 114 ? -4.555 10.566 3.713 1.00 94.06 114 LEU A N 1
ATOM 883 C CA . LEU A 1 114 ? -5.213 11.274 4.816 1.00 94.06 114 LEU A CA 1
ATOM 884 C C . LEU A 1 114 ? -6.645 10.781 5.063 1.00 94.06 114 LEU A C 1
ATOM 886 O O . LEU A 1 114 ? -7.052 10.641 6.211 1.00 94.06 114 LEU A O 1
ATOM 890 N N . LYS A 1 115 ? -7.409 10.501 3.999 1.00 92.94 115 LYS A N 1
ATOM 891 C CA . LYS A 1 115 ? -8.747 9.905 4.125 1.00 92.94 115 LYS A CA 1
ATOM 892 C C . LYS A 1 115 ? -8.694 8.471 4.646 1.00 92.94 115 LYS A C 1
ATOM 894 O O . LYS A 1 115 ? -9.473 8.133 5.526 1.00 92.94 115 LYS A O 1
ATOM 899 N N . LEU A 1 116 ? -7.772 7.658 4.131 1.00 94.69 116 LEU A N 1
ATOM 900 C CA . LEU A 1 116 ? -7.541 6.286 4.594 1.00 94.69 116 LEU A CA 1
ATOM 901 C C . LEU A 1 116 ? -7.243 6.226 6.096 1.00 94.69 116 LEU A C 1
ATOM 903 O O . LEU A 1 116 ? -7.769 5.365 6.788 1.00 94.69 116 LEU A O 1
ATOM 907 N N . ASP A 1 117 ? -6.444 7.162 6.606 1.00 95.12 117 ASP A N 1
ATOM 908 C CA . ASP A 1 117 ? -6.113 7.265 8.033 1.00 95.12 117 ASP A CA 1
ATOM 909 C C . ASP A 1 117 ? -7.345 7.522 8.922 1.00 95.12 117 ASP A C 1
ATOM 911 O O . ASP A 1 117 ? -7.372 7.160 10.094 1.00 95.12 117 ASP A O 1
ATOM 915 N N . GLN A 1 1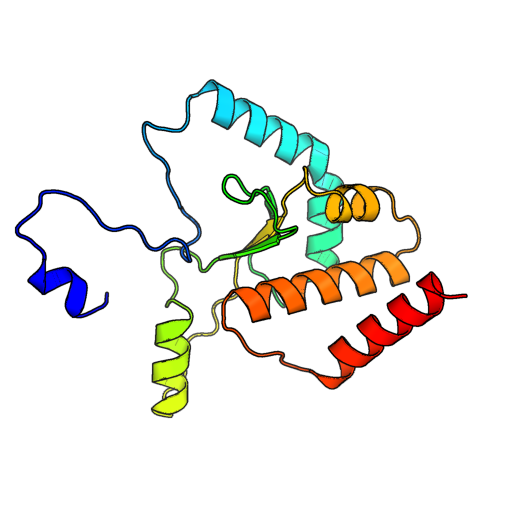18 ? -8.394 8.123 8.356 1.00 95.25 118 GLN A N 1
ATOM 916 C CA . GLN A 1 118 ? -9.649 8.416 9.050 1.00 95.25 118 GLN A CA 1
ATOM 917 C C . GLN A 1 118 ? -10.723 7.337 8.851 1.00 95.25 118 GLN A C 1
ATOM 919 O O . GLN A 1 118 ? -11.769 7.412 9.497 1.00 95.25 118 GLN A O 1
ATOM 924 N N . GLU A 1 119 ? -10.493 6.352 7.979 1.00 95.81 119 GLU A N 1
ATOM 925 C CA . GLU A 1 119 ? -11.475 5.314 7.670 1.00 95.81 119 GLU A CA 1
ATOM 926 C C . GLU A 1 119 ? -11.598 4.321 8.833 1.00 95.81 119 GLU A C 1
ATOM 928 O O . GLU A 1 119 ? -10.620 3.698 9.259 1.00 95.81 119 GLU A O 1
ATOM 933 N N . GLN A 1 120 ? -12.810 4.176 9.365 1.00 95.06 120 GLN A N 1
ATOM 934 C CA . GLN A 1 120 ? -13.089 3.321 10.521 1.00 95.06 120 GLN A CA 1
ATOM 935 C C . GLN A 1 120 ? -13.624 1.952 10.110 1.00 95.06 120 GLN A C 1
ATOM 937 O O . GLN A 1 120 ? -13.463 0.995 10.866 1.00 95.06 120 GLN A O 1
ATOM 942 N N . ASP A 1 121 ? -14.237 1.846 8.932 1.00 95.50 121 ASP A N 1
ATOM 943 C CA . ASP A 1 121 ? -14.701 0.569 8.409 1.00 95.50 121 ASP A CA 1
ATOM 944 C C . ASP A 1 121 ? -13.511 -0.251 7.887 1.00 95.50 121 ASP A C 1
ATOM 946 O O . ASP A 1 121 ? -12.887 0.093 6.884 1.00 95.50 121 ASP A O 1
ATOM 950 N N . GLU A 1 122 ? -13.164 -1.333 8.591 1.00 94.75 122 GLU A N 1
ATOM 951 C CA . GLU A 1 122 ? -11.980 -2.149 8.271 1.00 94.75 122 GLU A CA 1
ATOM 952 C C . GLU A 1 122 ? -12.070 -2.811 6.890 1.00 94.75 122 GLU A C 1
ATOM 954 O O . GLU A 1 122 ? -11.048 -2.975 6.224 1.00 94.75 122 GLU A O 1
ATOM 959 N N . ASP A 1 123 ? -13.275 -3.167 6.437 1.00 94.50 123 ASP A N 1
ATOM 960 C CA . ASP A 1 123 ? -13.477 -3.783 5.124 1.00 94.50 123 ASP A CA 1
ATOM 961 C C . ASP A 1 123 ? -13.227 -2.765 4.002 1.00 94.50 123 ASP A C 1
ATOM 963 O O . ASP A 1 123 ? -12.503 -3.049 3.043 1.00 94.50 123 ASP A O 1
ATOM 967 N N . SER A 1 124 ? -13.763 -1.552 4.145 1.00 94.25 124 SER A N 1
ATOM 968 C CA . SER A 1 124 ? -13.535 -0.436 3.221 1.00 94.25 124 SER A CA 1
ATOM 969 C C . SER A 1 124 ? -12.074 0.004 3.232 1.00 94.25 124 SER A C 1
ATOM 971 O O . SER A 1 124 ? -11.473 0.181 2.170 1.00 94.25 124 SER A O 1
ATOM 973 N N . PHE A 1 125 ? -11.459 0.103 4.414 1.00 96.88 125 PHE A N 1
ATOM 974 C CA . PHE A 1 125 ? -10.034 0.392 4.555 1.00 96.88 125 PHE A CA 1
ATOM 975 C C . PHE A 1 125 ? -9.183 -0.669 3.838 1.00 96.88 125 PHE A C 1
ATOM 977 O O . PHE A 1 125 ? -8.309 -0.327 3.037 1.00 96.88 125 PHE A O 1
ATOM 984 N N . ALA A 1 126 ? -9.476 -1.958 4.039 1.00 97.06 126 ALA A N 1
ATOM 985 C CA . ALA A 1 126 ? -8.768 -3.050 3.377 1.00 97.06 126 ALA A CA 1
ATOM 986 C C . ALA A 1 126 ? -8.923 -3.029 1.850 1.00 97.06 126 ALA A C 1
ATOM 988 O O . ALA A 1 126 ? -7.940 -3.244 1.130 1.00 97.06 126 ALA A O 1
ATOM 989 N N . ASP A 1 127 ? -10.126 -2.759 1.341 1.00 96.00 127 ASP A N 1
ATOM 990 C CA . ASP A 1 127 ? -10.374 -2.643 -0.096 1.00 96.00 127 ASP A CA 1
ATOM 991 C C . ASP A 1 127 ? -9.603 -1.467 -0.707 1.00 96.00 127 ASP A C 1
ATOM 993 O O . ASP A 1 127 ? -8.928 -1.640 -1.728 1.00 96.00 127 ASP A O 1
ATOM 997 N N . LEU A 1 128 ? -9.634 -0.296 -0.065 1.00 96.31 128 LEU A N 1
ATOM 998 C CA . LEU A 1 128 ? -8.914 0.893 -0.518 1.00 96.31 128 LEU A CA 1
ATOM 999 C C . LEU A 1 128 ? -7.395 0.678 -0.517 1.00 96.31 128 LEU A C 1
ATOM 1001 O O . LEU A 1 128 ? -6.739 0.995 -1.509 1.00 96.31 128 LEU A O 1
ATOM 1005 N N . ILE A 1 129 ? -6.828 0.089 0.542 1.00 97.81 129 ILE A N 1
ATOM 1006 C CA . ILE A 1 129 ? -5.390 -0.215 0.602 1.00 97.81 129 ILE A CA 1
ATOM 1007 C C . ILE A 1 129 ? -4.978 -1.176 -0.514 1.00 97.81 129 ILE A C 1
ATOM 1009 O O . ILE A 1 129 ? -3.961 -0.943 -1.168 1.00 97.81 129 ILE A O 1
ATOM 1013 N N . LYS A 1 130 ? -5.781 -2.207 -0.801 1.00 97.19 130 LYS A N 1
ATOM 1014 C CA . LYS A 1 130 ? -5.509 -3.125 -1.918 1.00 97.19 130 LYS A CA 1
ATOM 1015 C C . LYS A 1 130 ? -5.567 -2.420 -3.271 1.00 97.19 130 LYS A C 1
ATOM 1017 O O . LYS A 1 130 ? -4.714 -2.680 -4.112 1.00 97.19 130 LYS A O 1
ATOM 1022 N N . ILE A 1 131 ? -6.522 -1.510 -3.480 1.00 96.69 131 ILE A N 1
ATOM 1023 C CA . ILE A 1 131 ? -6.584 -0.695 -4.706 1.00 96.69 131 ILE A CA 1
ATOM 1024 C C . ILE A 1 131 ? -5.320 0.164 -4.845 1.00 96.69 131 ILE A C 1
ATOM 1026 O O . ILE A 1 131 ? -4.708 0.165 -5.912 1.00 96.69 131 ILE A O 1
ATOM 1030 N N . VAL A 1 132 ? -4.912 0.877 -3.789 1.00 96.94 132 VAL A N 1
ATOM 1031 C CA . VAL A 1 132 ? -3.717 1.741 -3.819 1.00 96.94 132 VAL A CA 1
ATOM 1032 C C . VAL A 1 132 ? -2.450 0.919 -4.066 1.00 96.94 132 VAL A C 1
ATOM 1034 O O . VAL A 1 132 ? -1.599 1.327 -4.855 1.00 96.94 132 VAL A O 1
ATOM 1037 N N . PHE A 1 133 ? -2.336 -0.256 -3.448 1.00 97.06 133 PHE A N 1
ATOM 1038 C CA . PHE A 1 133 ? -1.228 -1.180 -3.677 1.00 97.06 133 PHE A CA 1
ATOM 1039 C C . PHE A 1 133 ? -1.173 -1.673 -5.132 1.00 97.06 133 PHE A C 1
ATOM 1041 O O . PHE A 1 133 ? -0.127 -1.584 -5.777 1.00 97.06 133 PHE A O 1
ATOM 1048 N N . ASP A 1 134 ? -2.307 -2.124 -5.677 1.00 95.94 134 ASP A N 1
ATOM 1049 C CA . ASP A 1 134 ? -2.427 -2.570 -7.069 1.00 95.94 134 ASP A CA 1
ATOM 1050 C C . ASP A 1 134 ? -2.052 -1.437 -8.051 1.00 95.94 134 ASP A C 1
ATOM 1052 O O . ASP A 1 134 ? -1.340 -1.662 -9.033 1.00 95.94 134 ASP A O 1
ATOM 1056 N N . GLN A 1 135 ? -2.460 -0.195 -7.764 1.00 95.19 135 GLN A N 1
ATOM 1057 C CA . GLN A 1 135 ? -2.089 0.990 -8.548 1.00 95.19 135 GLN A CA 1
ATOM 1058 C C . GLN A 1 135 ? -0.590 1.300 -8.476 1.00 95.19 135 GLN A C 1
ATOM 1060 O O . GLN A 1 135 ? 0.021 1.564 -9.512 1.00 95.19 135 GLN A O 1
ATOM 1065 N N . ALA A 1 136 ? 0.015 1.236 -7.286 1.00 93.62 136 ALA A N 1
ATOM 1066 C CA . ALA A 1 136 ? 1.453 1.432 -7.111 1.00 93.62 136 ALA A CA 1
ATOM 1067 C C . ALA A 1 136 ? 2.265 0.375 -7.880 1.00 93.62 136 ALA A C 1
ATOM 1069 O O . ALA A 1 136 ? 3.262 0.703 -8.524 1.00 93.62 136 ALA A O 1
ATOM 1070 N N . ASN A 1 137 ? 1.803 -0.879 -7.879 1.00 91.50 137 ASN A N 1
ATO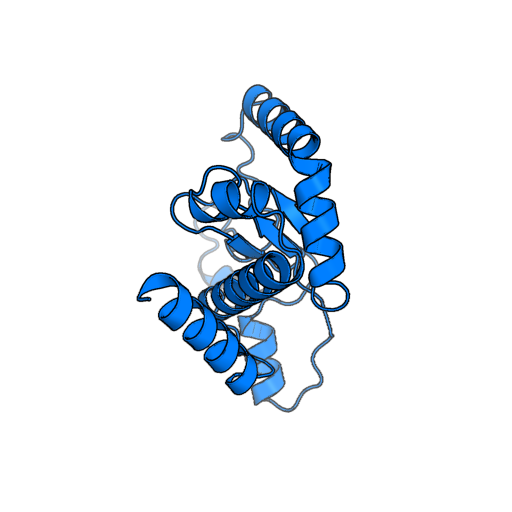M 1071 C CA . ASN A 1 137 ? 2.400 -1.964 -8.657 1.00 91.50 137 ASN A CA 1
ATOM 1072 C C . ASN A 1 137 ? 2.316 -1.714 -10.167 1.00 91.50 137 ASN A C 1
ATOM 1074 O O . ASN A 1 137 ? 3.318 -1.831 -10.873 1.00 91.50 137 ASN A O 1
ATOM 1078 N N . LEU A 1 138 ? 1.148 -1.306 -10.665 1.00 90.94 138 LEU A N 1
ATOM 1079 C CA . LEU A 1 138 ? 0.971 -0.948 -12.074 1.00 90.94 138 LEU A CA 1
ATOM 1080 C C . LEU A 1 138 ? 1.849 0.242 -12.484 1.00 90.94 138 LEU A C 1
ATOM 1082 O O . LEU A 1 138 ? 2.483 0.196 -13.538 1.00 90.94 138 LEU A O 1
ATOM 1086 N N . ALA A 1 139 ? 1.926 1.283 -11.652 1.00 88.88 139 ALA A N 1
ATOM 1087 C CA . ALA A 1 139 ? 2.763 2.456 -11.902 1.00 88.88 139 ALA A CA 1
ATOM 1088 C C . ALA A 1 139 ? 4.262 2.108 -11.943 1.00 88.88 139 ALA A C 1
ATOM 1090 O O . ALA A 1 139 ? 5.006 2.680 -12.737 1.00 88.88 139 ALA A O 1
ATOM 1091 N N . ALA A 1 140 ? 4.692 1.118 -11.155 1.00 83.69 140 ALA A N 1
ATOM 1092 C CA . ALA A 1 140 ? 6.047 0.568 -11.185 1.00 83.69 140 ALA A CA 1
ATOM 1093 C C . ALA A 1 140 ? 6.316 -0.367 -12.390 1.00 83.69 140 ALA A C 1
ATOM 1095 O O . ALA A 1 140 ? 7.383 -0.978 -12.476 1.00 83.69 140 ALA A O 1
ATOM 1096 N N . GLY A 1 141 ? 5.365 -0.507 -13.323 1.00 82.44 141 GLY A N 1
ATOM 1097 C CA . GLY A 1 141 ? 5.474 -1.385 -14.493 1.00 82.44 141 GLY A CA 1
ATOM 1098 C C . GLY A 1 141 ? 5.244 -2.867 -14.183 1.00 82.44 141 GLY A C 1
ATOM 1099 O O . GLY A 1 141 ? 5.583 -3.731 -14.997 1.00 82.44 141 GLY A O 1
ATOM 1100 N N . GLY A 1 142 ? 4.701 -3.173 -13.004 1.00 84.56 142 GLY A N 1
ATOM 1101 C CA . GLY A 1 142 ? 4.316 -4.514 -12.599 1.00 84.56 142 GLY A CA 1
ATOM 1102 C C . GLY A 1 142 ? 3.028 -4.999 -13.264 1.00 84.56 142 GLY A C 1
ATOM 1103 O O . GLY A 1 142 ? 2.396 -4.324 -14.076 1.00 84.56 142 GLY A O 1
ATOM 1104 N N . THR A 1 143 ? 2.634 -6.216 -12.906 1.00 86.25 143 THR A N 1
ATOM 1105 C CA . THR A 1 143 ? 1.387 -6.849 -13.347 1.00 86.25 143 THR A CA 1
ATOM 1106 C C . THR A 1 143 ? 0.535 -7.188 -12.138 1.00 86.25 143 THR A C 1
ATOM 1108 O O . THR A 1 143 ? 1.077 -7.511 -11.084 1.00 86.25 143 THR A O 1
ATOM 1111 N N . LEU A 1 144 ? -0.786 -7.177 -12.300 1.00 89.62 144 LEU A N 1
ATOM 1112 C CA . LEU A 1 144 ? -1.703 -7.608 -11.248 1.00 89.62 144 LEU A CA 1
ATOM 1113 C C . LEU A 1 144 ? -1.746 -9.134 -11.162 1.00 89.62 144 LEU A C 1
ATOM 1115 O O . LEU A 1 144 ? -1.977 -9.797 -12.174 1.00 89.62 144 LEU A O 1
ATOM 1119 N N . ASP A 1 145 ? -1.621 -9.673 -9.952 1.00 86.69 145 ASP A N 1
ATOM 1120 C CA . ASP A 1 145 ? -1.766 -11.114 -9.711 1.00 86.69 145 ASP A CA 1
ATOM 1121 C C . ASP A 1 145 ? -3.214 -11.579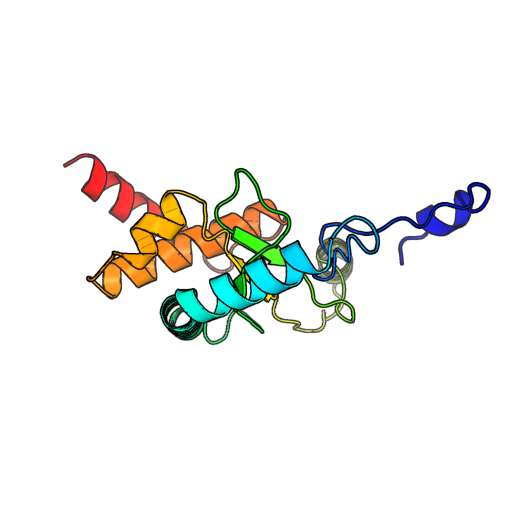 -9.916 1.00 86.69 145 ASP A C 1
ATOM 1123 O O . ASP A 1 145 ? -3.465 -12.663 -10.442 1.00 86.69 145 ASP A O 1
ATOM 1127 N N . ASN A 1 146 ? -4.187 -10.737 -9.548 1.00 92.00 146 ASN A N 1
ATOM 1128 C CA . ASN A 1 146 ? -5.606 -10.997 -9.773 1.00 92.00 146 ASN A CA 1
ATOM 1129 C C . ASN A 1 146 ? -6.335 -9.746 -10.306 1.00 92.00 146 ASN A C 1
ATOM 1131 O O . ASN A 1 146 ? -6.952 -9.006 -9.531 1.00 92.00 146 ASN A O 1
ATOM 1135 N N . PRO A 1 147 ? -6.324 -9.525 -11.637 1.00 94.94 147 PRO A N 1
ATOM 1136 C CA . PRO A 1 147 ? -6.995 -8.385 -12.259 1.00 94.94 147 PRO A CA 1
ATOM 1137 C C . PRO A 1 147 ? -8.500 -8.321 -11.966 1.00 94.94 147 PRO A C 1
ATOM 1139 O O . PRO A 1 147 ? -9.048 -7.236 -11.797 1.00 94.94 147 PRO A O 1
ATOM 1142 N N . ALA A 1 148 ? -9.177 -9.473 -11.870 1.00 96.94 148 ALA A N 1
ATOM 1143 C CA . ALA A 1 148 ? -10.614 -9.522 -11.605 1.00 96.94 148 ALA A CA 1
ATOM 1144 C C . ALA A 1 148 ? -10.953 -8.976 -10.210 1.00 96.94 148 ALA A C 1
ATOM 1146 O O . ALA A 1 148 ? -11.919 -8.231 -10.058 1.00 96.94 148 ALA A O 1
ATOM 1147 N N . SER A 1 149 ? -10.129 -9.295 -9.207 1.00 96.19 149 SER A N 1
ATOM 1148 C CA . SER A 1 149 ? -10.297 -8.771 -7.848 1.00 96.19 149 SER A CA 1
ATOM 1149 C C . SER A 1 149 ? -10.071 -7.263 -7.773 1.00 96.19 149 SER A C 1
ATOM 1151 O O . SER A 1 149 ? -10.841 -6.571 -7.111 1.00 96.19 149 SER A O 1
ATOM 1153 N N . TYR A 1 150 ? -9.057 -6.746 -8.473 1.00 97.06 150 TYR A N 1
ATOM 1154 C CA . TYR A 1 150 ? -8.818 -5.304 -8.567 1.00 97.06 150 TYR A CA 1
ATOM 1155 C C . TYR A 1 150 ? -10.020 -4.577 -9.187 1.00 97.06 150 TYR A C 1
ATOM 1157 O O . TYR A 1 150 ? -10.553 -3.642 -8.593 1.00 97.06 150 TYR A O 1
ATOM 1165 N N . VAL A 1 151 ? -10.503 -5.058 -10.340 1.00 97.44 151 VAL A N 1
ATOM 1166 C CA . VAL A 1 151 ? -11.669 -4.481 -11.030 1.00 97.44 151 VAL A CA 1
ATOM 1167 C C . VAL A 1 151 ? -12.920 -4.541 -10.154 1.00 97.44 151 VAL A C 1
ATOM 1169 O O . VAL A 1 151 ? -13.684 -3.582 -10.113 1.00 97.44 151 VAL A O 1
ATOM 1172 N N . HIS A 1 152 ? -13.130 -5.642 -9.429 1.00 97.50 152 HIS A N 1
ATOM 1173 C CA . HIS A 1 152 ? -14.267 -5.776 -8.525 1.00 97.50 152 HIS A CA 1
ATOM 1174 C C . HIS A 1 152 ? -14.247 -4.722 -7.407 1.00 97.50 152 HIS A C 1
ATOM 1176 O O . HIS A 1 152 ? -15.245 -4.026 -7.226 1.00 97.50 152 HIS A O 1
ATOM 1182 N N . ARG A 1 153 ? -13.110 -4.554 -6.714 1.00 96.88 153 ARG A N 1
ATOM 1183 C CA . ARG A 1 153 ? -12.944 -3.528 -5.669 1.00 96.88 153 ARG A CA 1
ATOM 1184 C C . ARG A 1 153 ? -13.128 -2.116 -6.221 1.00 96.88 153 ARG A C 1
ATOM 1186 O O . ARG A 1 153 ? -13.834 -1.311 -5.623 1.00 96.88 153 ARG A O 1
ATOM 1193 N N . LEU A 1 154 ? -12.548 -1.833 -7.389 1.00 95.94 154 LEU A N 1
ATOM 1194 C CA . LEU A 1 154 ? -12.690 -0.536 -8.050 1.00 95.94 154 LEU A CA 1
ATOM 1195 C C . LEU A 1 154 ? -14.160 -0.231 -8.379 1.00 95.94 154 LEU A C 1
ATOM 1197 O O . LEU A 1 154 ? -14.642 0.862 -8.107 1.00 95.94 154 LEU A O 1
ATOM 1201 N N . ASN A 1 155 ? -14.888 -1.202 -8.934 1.00 96.31 155 ASN A N 1
ATOM 1202 C CA . ASN A 1 155 ? -16.297 -1.024 -9.278 1.00 96.31 155 ASN A CA 1
ATOM 1203 C C . ASN A 1 155 ? -17.177 -0.842 -8.038 1.00 96.31 155 ASN A C 1
ATOM 1205 O O . ASN A 1 155 ? -18.078 -0.008 -8.070 1.00 96.31 155 ASN A O 1
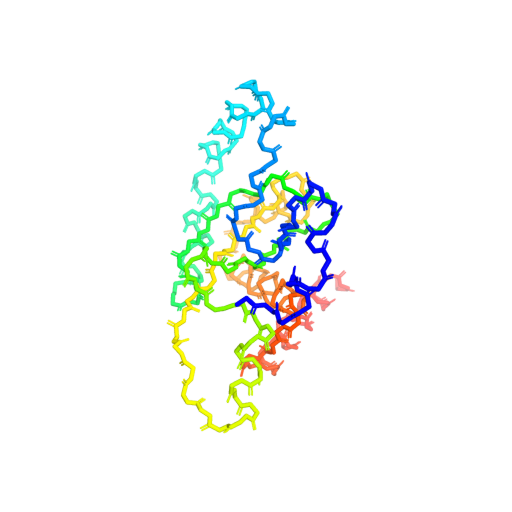ATOM 1209 N N . LYS A 1 156 ? -16.909 -1.585 -6.955 1.00 95.12 156 LYS A N 1
ATOM 1210 C CA . LYS A 1 156 ? -17.584 -1.398 -5.662 1.00 95.12 156 LYS A CA 1
ATOM 1211 C C . LYS A 1 156 ? -17.431 0.052 -5.184 1.00 95.12 156 LYS A C 1
ATOM 1213 O O . LYS A 1 156 ? -18.438 0.718 -4.962 1.00 95.12 156 LYS A O 1
ATOM 1218 N N . LEU A 1 157 ? -16.198 0.563 -5.170 1.00 92.44 157 LEU A N 1
ATOM 1219 C CA . LEU A 1 157 ? -15.900 1.945 -4.788 1.00 92.44 157 LEU A CA 1
ATOM 1220 C C . LEU A 1 157 ? -16.621 2.972 -5.681 1.00 92.44 157 LEU A C 1
ATOM 1222 O O . LEU A 1 157 ? -17.188 3.942 -5.189 1.00 92.44 157 LEU A O 1
ATOM 1226 N N . LEU A 1 158 ? -16.633 2.765 -7.002 1.00 94.25 158 LEU A N 1
ATOM 1227 C CA . LEU A 1 158 ? -17.308 3.676 -7.935 1.00 94.25 158 LEU A CA 1
ATOM 1228 C C . LEU A 1 158 ? -18.825 3.736 -7.709 1.00 94.25 158 LEU A C 1
ATOM 1230 O O . LEU A 1 158 ? -19.415 4.809 -7.831 1.00 94.25 158 LEU A O 1
ATOM 1234 N N . VAL A 1 159 ? -19.459 2.608 -7.378 1.00 94.56 159 VAL A N 1
ATOM 1235 C CA . VAL A 1 159 ? -20.893 2.565 -7.054 1.00 94.56 159 VAL A CA 1
ATOM 1236 C C . VAL A 1 159 ? -21.177 3.318 -5.756 1.00 94.56 159 VAL A C 1
ATOM 1238 O O . VAL A 1 159 ? -22.088 4.137 -5.729 1.00 94.56 159 VAL A O 1
ATOM 1241 N N . GLU A 1 160 ? -20.374 3.110 -4.714 1.00 89.25 160 GLU A N 1
ATOM 1242 C CA . GLU A 1 160 ? -20.519 3.808 -3.427 1.00 89.25 160 GLU A CA 1
ATOM 1243 C C . GLU A 1 160 ? -20.338 5.328 -3.553 1.00 89.25 160 GLU A C 1
ATOM 1245 O O . GLU A 1 160 ? -20.986 6.089 -2.846 1.00 89.25 160 GLU A O 1
ATOM 1250 N N . MET A 1 161 ? -19.485 5.785 -4.476 1.00 85.56 161 MET A N 1
ATOM 1251 C CA . MET A 1 161 ? -19.250 7.213 -4.721 1.00 85.56 161 MET A CA 1
ATOM 1252 C C . MET A 1 161 ? -20.317 7.889 -5.590 1.00 85.56 161 MET A C 1
ATOM 1254 O O . MET A 1 161 ? -20.358 9.120 -5.652 1.00 85.56 161 MET A O 1
ATOM 1258 N N . THR A 1 162 ? -21.110 7.113 -6.331 1.00 86.19 162 THR A N 1
ATOM 1259 C CA . THR A 1 162 ? -22.111 7.636 -7.278 1.00 86.19 162 THR A CA 1
ATOM 1260 C C . THR A 1 162 ? -23.555 7.403 -6.839 1.00 86.19 162 THR A C 1
ATOM 1262 O O . THR A 1 162 ? -24.461 7.931 -7.489 1.00 86.19 162 THR A O 1
ATOM 1265 N N . GLY A 1 163 ? -23.767 6.647 -5.759 1.00 61.09 163 GLY A N 1
ATOM 1266 C CA . GLY A 1 163 ? -25.050 6.496 -5.067 1.00 61.09 163 GLY A CA 1
ATOM 1267 C C . GLY A 1 163 ? -25.237 7.531 -3.968 1.00 61.09 163 GLY A C 1
ATOM 1268 O O . GLY A 1 163 ? -26.398 7.961 -3.791 1.00 61.09 163 GLY A O 1
#

Radius of gyration: 17.83 Å; chains: 1; bounding box: 58×38×36 Å

Sequence (163 aa):
MSHLVYEFGLYSKHFVDIGRGDLDLGKLEDESDKKAHEEIAKEKEDLIKRIKEILKGDVEEVRVTHSLTDSPACLVVGQNNMGAQMLQIMKAAGQSTPSSKPIFEINTSHPLILKLDQEQDEDSFADLIKIVFDQANLAAGGTLDNPASYVHRLNKLLVEMTG

Foldseek 3Di:
DDPVLVVPVPDPDDDDDPQAPCPPVPPVQDPVNVVVQVVVQVVCVVVQVLLCVLCPPQAPGETADPPDDAAQKAWHFYPPADAPVVQVVCVVVVHDHDDDHTYIHGHCPHPLNVVLSVDPPSVLNSLSSVLSVCVNQVVSVHDDPDPPSNVVSVVVVVVVVVD

Secondary structure (DSSP, 8-state):
--GGGTTTTTSS-----TTBS----GGGS-HHHHHHHHHHHHHTHHHHHHHHHHTBTTBSEEEE-SS-SS-SEEEEB-TTSPPHHHHHHHHHTTPPPP-PPPEEEE-TTSHHHHHHHH---HHHHHHHHHHHHHHHHHHTT---S-HHHHHHHHHHHHHHHH-